Protein AF-A0A5K7S7M4-F1 (afdb_monomer)

Organism: NCBI:txid2010828

Foldseek 3Di:
DFLVVLQVCVVVLLVVVVVPDDPVLVVLSVVVVPDRSPVVDDRPDDDPDVVVSSVVSVVSSVVSVVVVVVVVPD

pLDDT: mean 92.91, std 9.52, range [42.44, 97.94]

Mean predicted aligned error: 3.75 Å

Secondary structure (DSSP, 8-state):
-BHHHHHHHHHHHHHHHHTTS-GGGHHHHHHHHTS-GGGTS-TT-B-SSHHHHHHHHHHHHHHHHHHHHHHTT-

Radius of gyration: 13.01 Å; Cα contacts (8 Å, |Δi|>4): 43; chains: 1; bounding box: 37×21×34 Å

Structure (mmCIF, N/CA/C/O backbone):
data_AF-A0A5K7S7M4-F1
#
_entry.id   AF-A0A5K7S7M4-F1
#
loop_
_atom_site.group_PDB
_atom_site.id
_atom_site.type_symbol
_atom_site.label_atom_id
_atom_site.label_alt_id
_atom_site.label_comp_id
_atom_site.label_asym_id
_atom_site.label_entity_id
_atom_site.label_seq_id
_atom_site.pdbx_PDB_ins_code
_atom_site.Cartn_x
_atom_site.Cartn_y
_atom_site.Cartn_z
_atom_site.occupancy
_atom_site.B_iso_or_equiv
_atom_site.auth_seq_id
_atom_site.auth_comp_id
_atom_site.auth_asym_id
_atom_site.auth_atom_id
_atom_site.pdbx_PDB_model_num
ATOM 1 N N . MET A 1 1 ? 10.362 6.400 -9.276 1.00 91.12 1 MET A N 1
ATOM 2 C CA . MET A 1 1 ? 10.231 4.996 -8.879 1.00 91.12 1 MET A CA 1
ATOM 3 C C . MET A 1 1 ? 9.352 4.305 -9.900 1.00 91.12 1 MET A C 1
ATOM 5 O O . MET A 1 1 ? 8.217 4.723 -10.105 1.00 91.12 1 MET A O 1
ATOM 9 N N . GLU A 1 2 ? 9.908 3.300 -10.566 1.00 95.38 2 GLU A N 1
ATOM 10 C CA . GLU A 1 2 ? 9.214 2.522 -11.596 1.00 95.38 2 GLU A CA 1
ATOM 11 C C . GLU A 1 2 ? 8.072 1.697 -11.003 1.00 95.38 2 GLU A C 1
ATOM 13 O O . GLU A 1 2 ? 8.153 1.257 -9.853 1.00 95.38 2 GLU A O 1
ATOM 18 N N . ALA A 1 3 ? 7.053 1.414 -11.817 1.00 94.50 3 ALA A N 1
ATOM 19 C CA . ALA A 1 3 ? 5.952 0.524 -11.454 1.00 94.50 3 ALA A CA 1
ATOM 20 C C . ALA A 1 3 ? 6.436 -0.838 -10.922 1.00 94.50 3 ALA A C 1
ATOM 22 O O . ALA A 1 3 ? 5.919 -1.329 -9.925 1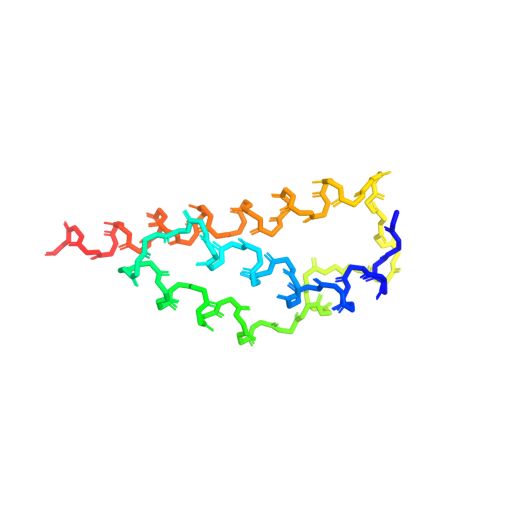.00 94.50 3 ALA A O 1
ATOM 23 N N . ILE A 1 4 ? 7.480 -1.430 -11.514 1.00 96.19 4 ILE A N 1
ATOM 24 C CA . ILE A 1 4 ? 8.001 -2.723 -11.042 1.00 96.19 4 ILE A CA 1
ATOM 25 C C . ILE A 1 4 ? 8.625 -2.644 -9.643 1.00 96.19 4 ILE A C 1
ATOM 27 O O . ILE A 1 4 ? 8.590 -3.615 -8.891 1.00 96.19 4 ILE A O 1
ATOM 31 N N . VAL A 1 5 ? 9.193 -1.492 -9.280 1.00 96.50 5 VAL A N 1
ATOM 32 C CA . VAL A 1 5 ? 9.736 -1.265 -7.936 1.00 96.50 5 VAL A CA 1
ATOM 33 C C . VAL A 1 5 ? 8.591 -1.081 -6.940 1.00 96.50 5 VAL A C 1
ATOM 35 O O . VAL A 1 5 ? 8.645 -1.659 -5.861 1.00 96.50 5 VAL A O 1
ATOM 38 N N . PHE A 1 6 ? 7.522 -0.372 -7.326 1.00 97.31 6 PHE A N 1
ATOM 39 C CA . PHE A 1 6 ? 6.296 -0.273 -6.521 1.00 97.31 6 PHE A CA 1
ATOM 40 C C . PHE A 1 6 ? 5.725 -1.653 -6.192 1.00 97.31 6 PHE A C 1
ATOM 42 O O . PHE A 1 6 ? 5.498 -1.960 -5.028 1.00 97.31 6 PHE A O 1
ATOM 49 N N . VAL A 1 7 ? 5.541 -2.489 -7.218 1.00 97.06 7 VAL A N 1
ATOM 50 C CA . VAL A 1 7 ? 4.978 -3.840 -7.092 1.00 97.06 7 VAL A CA 1
ATOM 51 C C . VAL A 1 7 ? 5.771 -4.677 -6.090 1.00 97.06 7 VAL A C 1
ATOM 53 O O . VAL A 1 7 ? 5.184 -5.319 -5.226 1.00 97.06 7 VAL A O 1
ATOM 56 N N . LYS A 1 8 ? 7.106 -4.636 -6.170 1.00 97.31 8 LYS A N 1
ATOM 57 C CA . LYS A 1 8 ? 7.985 -5.385 -5.259 1.00 97.31 8 LYS A CA 1
ATOM 58 C C . LYS A 1 8 ? 7.876 -4.922 -3.808 1.00 97.31 8 LYS A C 1
ATOM 60 O O . LYS A 1 8 ? 7.925 -5.759 -2.918 1.00 97.31 8 LYS A O 1
ATOM 65 N N . ASN A 1 9 ? 7.716 -3.620 -3.593 1.00 97.69 9 ASN A N 1
ATOM 66 C CA . ASN A 1 9 ? 7.699 -3.016 -2.261 1.00 97.69 9 ASN A CA 1
ATOM 67 C C . ASN A 1 9 ? 6.283 -2.896 -1.671 1.00 97.69 9 ASN A C 1
ATOM 69 O O . ASN A 1 9 ? 6.124 -2.410 -0.556 1.00 97.69 9 ASN A O 1
ATOM 73 N N . TYR A 1 10 ? 5.241 -3.299 -2.405 1.00 97.88 10 TYR A N 1
ATOM 74 C CA . TYR A 1 10 ? 3.850 -3.105 -1.990 1.00 97.88 10 TYR A CA 1
ATOM 75 C C . TYR A 1 10 ? 3.548 -3.717 -0.617 1.00 97.88 10 TYR A C 1
ATOM 77 O O . TYR A 1 10 ? 2.946 -3.060 0.233 1.00 97.88 10 TYR A O 1
ATOM 85 N N . MET A 1 11 ? 4.017 -4.946 -0.382 1.00 97.50 11 MET A N 1
ATOM 86 C CA . MET A 1 11 ? 3.840 -5.623 0.904 1.00 97.50 11 MET A CA 1
ATOM 87 C C . MET A 1 11 ? 4.585 -4.914 2.035 1.00 97.50 11 MET A C 1
ATOM 89 O O . MET A 1 11 ? 4.015 -4.747 3.110 1.00 97.50 11 MET A O 1
ATOM 93 N N . ASP A 1 12 ? 5.794 -4.412 1.774 1.00 97.94 12 ASP A N 1
ATOM 94 C CA . ASP A 1 12 ? 6.558 -3.649 2.764 1.00 97.94 12 ASP A CA 1
ATOM 95 C C . ASP A 1 12 ? 5.804 -2.375 3.166 1.00 97.94 12 ASP A C 1
ATOM 97 O O . ASP A 1 12 ? 5.719 -2.045 4.347 1.00 97.94 12 ASP A O 1
ATOM 101 N N . TYR A 1 13 ? 5.175 -1.690 2.204 1.00 97.75 13 TYR A N 1
ATOM 102 C CA . TYR A 1 13 ? 4.346 -0.521 2.498 1.00 97.75 13 TYR A CA 1
ATOM 103 C C . TYR A 1 1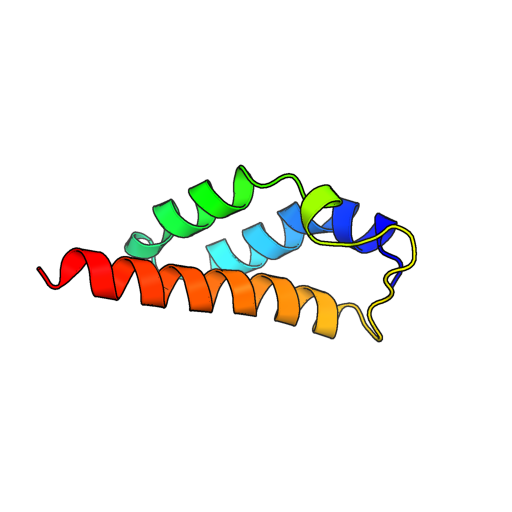3 ? 3.141 -0.876 3.370 1.00 97.75 13 TYR A C 1
ATOM 105 O O . TYR A 1 13 ? 2.842 -0.130 4.297 1.00 97.75 13 TYR A O 1
ATOM 113 N N . LEU A 1 14 ? 2.459 -1.998 3.116 1.00 97.69 14 LEU A N 1
ATOM 114 C CA . LEU A 1 14 ? 1.349 -2.457 3.962 1.00 97.69 14 LEU A CA 1
ATOM 115 C C . LEU A 1 14 ? 1.817 -2.854 5.367 1.00 97.69 14 LEU A C 1
ATOM 117 O O . LEU A 1 14 ? 1.116 -2.588 6.347 1.00 97.69 14 LEU A O 1
ATOM 121 N N . ASP A 1 15 ? 3.001 -3.448 5.483 1.00 97.25 15 ASP A N 1
ATOM 122 C CA . ASP A 1 15 ? 3.583 -3.803 6.772 1.00 97.25 15 ASP A CA 1
ATOM 123 C C . ASP A 1 15 ? 3.982 -2.554 7.571 1.00 97.25 15 ASP A C 1
ATOM 125 O O . ASP A 1 15 ? 3.710 -2.502 8.772 1.00 97.25 15 ASP A O 1
ATOM 129 N N . GLU A 1 16 ? 4.502 -1.503 6.925 1.00 96.69 16 GLU A N 1
ATOM 130 C CA . GLU A 1 16 ? 4.692 -0.188 7.556 1.00 96.69 16 GLU A CA 1
ATOM 131 C C . GLU A 1 16 ? 3.369 0.348 8.139 1.00 96.69 16 GLU A C 1
ATOM 133 O O . GLU A 1 16 ? 3.354 0.850 9.266 1.00 96.69 16 GLU A O 1
ATOM 138 N N . ILE A 1 17 ? 2.240 0.194 7.426 1.00 96.56 17 ILE A N 1
ATOM 139 C CA . ILE A 1 17 ? 0.919 0.590 7.946 1.00 96.56 17 ILE A CA 1
ATOM 140 C C . ILE A 1 17 ? 0.546 -0.219 9.185 1.00 96.56 17 ILE A C 1
ATOM 142 O O . ILE A 1 17 ? 0.136 0.362 10.191 1.00 96.56 17 ILE A O 1
ATOM 146 N N . SER A 1 18 ? 0.721 -1.542 9.139 1.00 96.56 18 SER A N 1
ATOM 147 C CA . SER A 1 18 ? 0.345 -2.442 10.239 1.00 96.56 18 SER A CA 1
ATOM 148 C C . SER A 1 18 ? 0.998 -2.076 11.577 1.00 96.56 18 SER A C 1
ATOM 150 O O . SER A 1 18 ? 0.398 -2.274 12.630 1.00 96.56 18 SER A O 1
ATOM 152 N N . GLN A 1 19 ? 2.190 -1.475 11.546 1.00 96.56 19 GLN A N 1
ATOM 153 C CA . GLN A 1 19 ? 2.941 -1.098 12.746 1.00 96.56 19 GLN A CA 1
ATOM 154 C C . GLN A 1 19 ? 2.392 0.140 13.467 1.00 96.56 19 GLN A C 1
ATOM 156 O O . GLN A 1 19 ? 2.715 0.357 14.635 1.00 96.56 19 GLN A O 1
ATOM 161 N N . VAL A 1 20 ? 1.595 0.970 12.788 1.00 96.00 20 VAL A N 1
ATOM 162 C CA . VAL A 1 20 ? 1.145 2.275 13.307 1.00 96.00 20 VAL A CA 1
ATOM 163 C C . VAL A 1 20 ? -0.374 2.409 13.402 1.00 96.00 20 VAL A C 1
ATOM 165 O O . VAL A 1 20 ? -0.872 3.413 13.918 1.00 96.00 20 VAL A O 1
ATOM 168 N N . ILE A 1 21 ? -1.127 1.426 12.908 1.00 95.12 21 ILE A N 1
ATOM 169 C CA . ILE A 1 21 ? -2.586 1.400 13.019 1.00 95.12 21 ILE A CA 1
ATOM 170 C C . ILE A 1 21 ? -3.043 0.656 14.270 1.00 95.12 21 ILE A C 1
ATOM 172 O O . ILE A 1 21 ? -2.293 -0.069 14.922 1.00 95.12 21 ILE A O 1
ATOM 176 N N . LYS A 1 22 ? -4.317 0.839 14.609 1.00 94.25 22 LYS A N 1
ATOM 177 C CA . LYS A 1 22 ? -4.935 0.107 15.707 1.00 94.25 22 LYS A CA 1
ATOM 178 C C . LYS A 1 22 ? -5.351 -1.306 15.264 1.00 94.25 22 LYS A C 1
ATOM 180 O O . LYS A 1 22 ? -5.749 -1.458 14.106 1.00 94.25 22 LYS A O 1
ATOM 185 N N . PRO A 1 23 ? -5.339 -2.311 16.163 1.00 93.81 23 PRO A N 1
ATOM 186 C CA . PRO A 1 23 ? -5.672 -3.696 15.819 1.00 93.81 23 PRO A CA 1
ATOM 187 C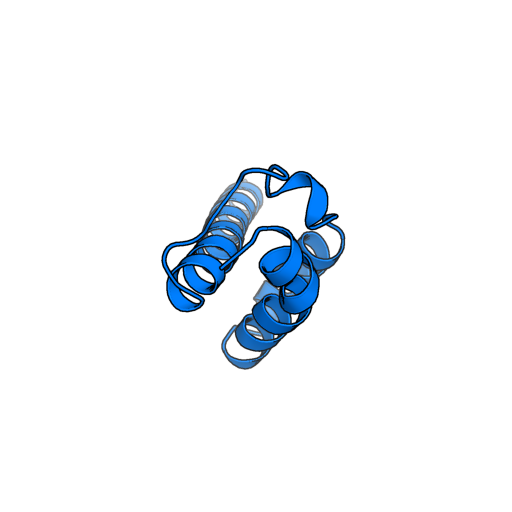 C . PRO A 1 23 ? -7.056 -3.880 15.185 1.00 93.81 23 PRO A C 1
ATOM 189 O O . PRO A 1 23 ? -7.226 -4.746 14.334 1.00 93.81 23 PRO A O 1
ATOM 192 N N . GLU A 1 24 ? -8.043 -3.057 15.547 1.00 94.31 24 GLU A N 1
ATOM 193 C CA . GLU A 1 24 ? -9.390 -3.118 14.967 1.00 94.31 24 GLU A CA 1
ATOM 194 C C . GLU A 1 24 ? -9.440 -2.801 13.463 1.00 94.31 24 GLU A C 1
ATOM 196 O O . GLU A 1 24 ? -10.411 -3.151 12.800 1.00 94.31 24 GLU A O 1
ATOM 201 N N . LEU A 1 25 ? -8.401 -2.167 12.911 1.00 95.38 25 LEU A N 1
ATOM 202 C CA . LEU A 1 25 ? -8.291 -1.864 11.482 1.00 95.38 25 LEU A CA 1
ATOM 203 C C . LEU A 1 25 ? -7.495 -2.929 10.710 1.00 95.38 25 LEU A C 1
ATOM 205 O O . LEU A 1 25 ? -7.343 -2.805 9.496 1.00 95.38 25 LEU A O 1
ATOM 209 N N . GLN A 1 26 ? -7.000 -3.974 11.382 1.00 94.94 26 GLN A N 1
ATOM 210 C CA . GLN A 1 26 ? -6.252 -5.057 10.741 1.00 94.94 26 GLN A CA 1
ATOM 211 C C . GLN A 1 26 ? -7.029 -5.759 9.612 1.00 94.94 26 GLN A C 1
ATOM 213 O O . GLN A 1 26 ? -6.428 -5.958 8.558 1.00 94.94 26 GLN A O 1
ATOM 218 N N . PRO A 1 27 ? -8.346 -6.039 9.735 1.00 95.31 27 PRO A N 1
ATOM 219 C CA . PRO A 1 27 ? -9.097 -6.675 8.650 1.00 95.31 27 PRO A CA 1
ATOM 220 C C . PRO A 1 27 ? -9.048 -5.886 7.335 1.00 95.31 27 PRO A C 1
ATOM 222 O O . PRO A 1 27 ? -9.032 -6.467 6.257 1.00 95.31 27 PRO A O 1
ATOM 225 N N . ILE A 1 28 ? -8.961 -4.555 7.413 1.00 95.81 28 ILE A N 1
ATOM 226 C CA . ILE A 1 28 ? -8.853 -3.691 6.233 1.00 95.81 28 ILE A CA 1
ATOM 227 C C . ILE A 1 28 ? -7.488 -3.851 5.559 1.00 95.81 28 ILE A C 1
ATOM 229 O O . ILE A 1 28 ? -7.403 -3.807 4.335 1.00 95.81 28 ILE A O 1
ATOM 233 N N . LEU A 1 29 ? -6.412 -4.029 6.331 1.00 95.81 29 LEU A N 1
ATOM 234 C CA . LEU A 1 29 ? -5.109 -4.354 5.751 1.00 95.81 29 LEU 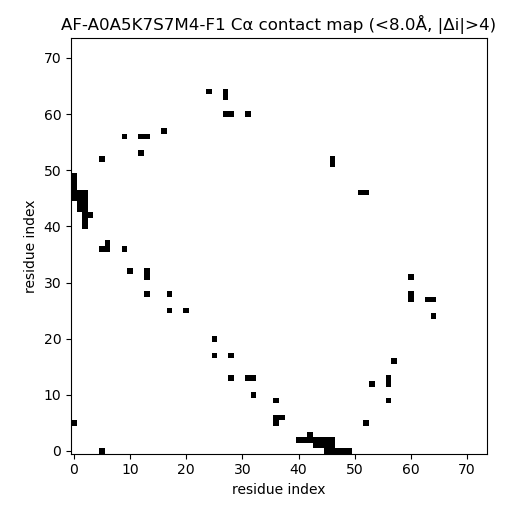A CA 1
ATOM 235 C C . LEU A 1 29 ? -5.103 -5.741 5.126 1.00 95.81 29 LEU A C 1
ATOM 237 O O . LEU A 1 29 ? -4.513 -5.900 4.064 1.00 95.81 29 LEU A O 1
ATOM 241 N N . ASP A 1 30 ? -5.756 -6.713 5.757 1.00 95.56 30 ASP A N 1
ATOM 242 C CA . ASP A 1 30 ? -5.836 -8.071 5.225 1.00 95.56 30 ASP A CA 1
ATOM 243 C C . ASP A 1 30 ? -6.538 -8.067 3.856 1.00 95.56 30 ASP A C 1
ATOM 245 O O . ASP A 1 30 ? -6.037 -8.667 2.912 1.00 95.56 30 ASP A O 1
ATOM 249 N N . GLU A 1 31 ? -7.604 -7.278 3.686 1.00 95.31 31 GLU A N 1
ATOM 250 C CA . GLU A 1 31 ? -8.233 -7.060 2.375 1.00 95.31 31 GLU A CA 1
ATOM 251 C C . GLU A 1 31 ? -7.295 -6.408 1.347 1.00 95.31 31 GLU A C 1
ATOM 253 O O . GLU A 1 31 ? -7.333 -6.758 0.169 1.00 95.31 31 GLU A O 1
ATOM 258 N N . LEU A 1 32 ? -6.457 -5.451 1.760 1.00 96.19 32 LEU A N 1
ATOM 259 C CA . LEU A 1 32 ? -5.488 -4.825 0.855 1.00 96.19 32 LEU A CA 1
ATOM 260 C C . LEU A 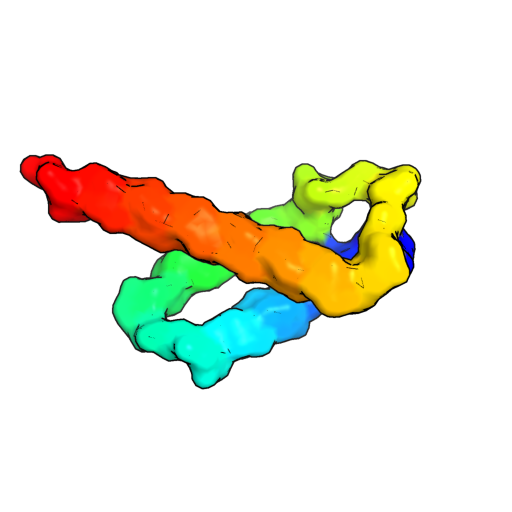1 32 ? -4.366 -5.790 0.456 1.00 96.19 32 LEU A C 1
ATOM 262 O O . LEU A 1 32 ? -3.884 -5.714 -0.670 1.00 96.19 32 LEU A O 1
ATOM 266 N N . LYS A 1 33 ? -3.973 -6.713 1.340 1.00 96.25 33 LYS A N 1
ATOM 267 C CA . LYS A 1 33 ? -2.961 -7.745 1.057 1.00 96.25 33 LYS A CA 1
ATOM 268 C C . LYS A 1 33 ? -3.412 -8.749 -0.009 1.00 96.25 33 LYS A C 1
ATOM 270 O O . LYS A 1 33 ? -2.560 -9.347 -0.657 1.00 96.25 33 LYS A O 1
ATOM 275 N N . GLU A 1 34 ? -4.720 -8.904 -0.212 1.00 96.56 34 GLU A N 1
ATOM 276 C CA . GLU A 1 34 ? -5.303 -9.756 -1.260 1.00 96.56 34 GLU A CA 1
ATOM 277 C C . GLU A 1 34 ? -5.308 -9.089 -2.652 1.00 96.56 34 GLU A C 1
ATOM 279 O O . GLU A 1 34 ? -5.613 -9.741 -3.651 1.00 96.56 34 GLU A O 1
ATOM 284 N N . ILE A 1 35 ? -4.987 -7.793 -2.750 1.00 96.00 35 ILE A N 1
ATOM 285 C CA . ILE A 1 35 ? -4.940 -7.080 -4.031 1.00 96.00 35 ILE A CA 1
ATOM 286 C C . ILE A 1 35 ? -3.624 -7.391 -4.748 1.00 96.00 35 ILE A C 1
ATOM 288 O O . ILE A 1 35 ? -2.547 -7.185 -4.188 1.00 96.00 35 ILE A O 1
ATOM 292 N N . ASP A 1 36 ? -3.700 -7.799 -6.019 1.00 95.50 36 ASP A N 1
ATOM 293 C CA . ASP A 1 36 ? -2.517 -7.884 -6.876 1.00 95.50 36 ASP A CA 1
ATOM 294 C C . ASP A 1 36 ? -1.991 -6.461 -7.164 1.00 95.50 36 ASP A C 1
ATOM 296 O O . ASP A 1 36 ? -2.677 -5.663 -7.815 1.00 95.50 36 ASP A O 1
ATOM 300 N N . PRO A 1 37 ? -0.777 -6.092 -6.712 1.00 95.19 37 PRO A N 1
ATOM 301 C CA . PRO A 1 37 ? -0.232 -4.761 -6.960 1.00 95.19 37 PRO A CA 1
ATOM 302 C C . PRO A 1 37 ? -0.023 -4.446 -8.447 1.00 95.19 37 PRO A C 1
ATOM 304 O O . PRO A 1 37 ? 0.092 -3.268 -8.795 1.00 95.19 37 PRO A O 1
ATOM 307 N N . HIS A 1 38 ? -0.003 -5.448 -9.333 1.00 95.62 38 HIS A N 1
ATOM 308 C CA . HIS A 1 38 ? -0.007 -5.226 -10.779 1.00 95.62 38 HIS A CA 1
ATOM 309 C C . HIS A 1 38 ? -1.303 -4.580 -11.286 1.00 95.62 38 HIS A C 1
ATOM 311 O O . HIS A 1 38 ? -1.259 -3.868 -12.287 1.00 95.62 38 HIS A O 1
ATOM 317 N N . ASP A 1 39 ? -2.426 -4.752 -10.586 1.00 95.81 39 ASP A N 1
ATOM 318 C CA . ASP A 1 39 ? -3.700 -4.119 -10.944 1.00 95.81 39 ASP A CA 1
ATOM 319 C C . ASP A 1 39 ? -3.770 -2.645 -10.505 1.00 95.81 39 ASP A C 1
ATOM 321 O O . ASP A 1 39 ? -4.631 -1.885 -10.960 1.00 95.81 39 ASP A O 1
ATOM 325 N N . LEU A 1 40 ? -2.853 -2.210 -9.633 1.00 95.31 40 LEU A N 1
ATOM 326 C CA . LEU A 1 40 ? -2.831 -0.854 -9.074 1.00 95.31 40 LEU A CA 1
ATOM 327 C C . LEU A 1 40 ? -2.074 0.153 -9.939 1.00 95.31 40 LEU A C 1
ATOM 329 O O . LEU A 1 40 ? -2.305 1.360 -9.829 1.00 95.31 40 LEU A O 1
ATOM 333 N N . VAL A 1 41 ? -1.158 -0.319 -10.783 1.00 95.38 41 VAL A N 1
ATOM 334 C CA . VAL A 1 41 ? -0.261 0.525 -11.576 1.00 95.38 41 VAL A CA 1
ATOM 335 C C . VAL A 1 41 ? -0.141 -0.002 -12.996 1.00 95.38 41 VAL A C 1
ATOM 337 O O . VAL A 1 41 ? -0.133 -1.202 -13.240 1.00 95.38 41 VAL A O 1
ATOM 340 N N . ARG A 1 42 ? 0.001 0.900 -13.968 1.00 94.00 42 ARG A N 1
ATOM 341 C CA . ARG A 1 42 ? 0.304 0.497 -15.346 1.00 94.00 42 ARG A CA 1
ATOM 342 C C . ARG A 1 42 ? 1.813 0.296 -15.521 1.00 94.00 42 ARG A C 1
ATOM 344 O O . ARG A 1 42 ? 2.582 0.939 -14.805 1.00 94.00 42 ARG A O 1
ATOM 351 N N . PRO A 1 43 ? 2.269 -0.508 -16.499 1.00 90.69 43 PRO A N 1
ATOM 352 C CA . PRO A 1 43 ? 3.700 -0.699 -16.757 1.00 90.69 43 PRO A CA 1
ATOM 353 C C . PRO A 1 43 ? 4.477 0.598 -17.036 1.00 90.69 43 PRO A C 1
ATOM 355 O O . PRO A 1 43 ? 5.662 0.677 -16.734 1.00 90.69 43 PRO A O 1
ATOM 358 N N . ASP A 1 44 ? 3.815 1.615 -17.592 1.00 92.44 44 ASP A N 1
ATOM 359 C CA . ASP A 1 44 ? 4.358 2.946 -17.884 1.00 92.44 44 ASP A CA 1
ATOM 360 C C . ASP A 1 44 ? 4.209 3.944 -16.720 1.00 92.44 44 ASP A C 1
ATOM 362 O O . ASP A 1 44 ? 4.618 5.100 -16.832 1.00 92.44 44 ASP A O 1
ATOM 366 N N . SER A 1 45 ? 3.632 3.517 -15.592 1.00 93.00 45 SER A N 1
ATOM 367 C CA . SER A 1 45 ? 3.464 4.369 -14.416 1.00 93.00 45 SER A CA 1
ATOM 368 C C . SER A 1 45 ? 4.795 4.628 -13.716 1.00 93.00 45 SER A C 1
ATOM 370 O O . SER A 1 45 ? 5.645 3.745 -13.563 1.00 93.00 45 SER A O 1
ATOM 372 N N . TRP A 1 46 ? 4.947 5.858 -13.234 1.00 94.00 46 TRP A N 1
ATOM 373 C CA . TRP A 1 46 ? 6.124 6.304 -12.508 1.00 94.00 46 TRP A CA 1
ATOM 374 C C . TRP A 1 46 ?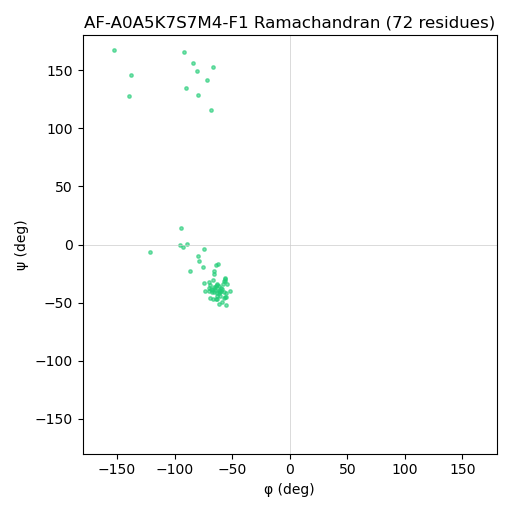 5.718 7.190 -11.336 1.00 94.00 46 TRP A C 1
ATOM 376 O O . TRP A 1 46 ? 5.023 8.187 -11.519 1.00 94.00 46 TRP A O 1
ATOM 386 N N . PHE A 1 47 ? 6.214 6.863 -10.146 1.00 94.94 47 PHE A N 1
ATOM 387 C CA . PHE A 1 47 ? 6.107 7.729 -8.973 1.00 94.94 47 PHE A CA 1
ATOM 388 C C . PHE A 1 47 ? 7.326 8.656 -8.911 1.00 94.94 47 PHE A C 1
ATOM 390 O O . PHE A 1 47 ? 8.460 8.203 -9.049 1.00 94.94 47 PHE A O 1
ATOM 397 N N . GLN A 1 48 ? 7.137 9.944 -8.658 1.00 95.62 48 GLN A N 1
ATOM 398 C CA . GLN A 1 48 ? 8.193 10.940 -8.459 1.00 95.62 48 GLN A CA 1
ATOM 399 C C . GLN A 1 48 ? 9.178 10.534 -7.355 1.00 95.62 48 GLN A C 1
ATOM 401 O O . GLN A 1 48 ? 10.373 10.802 -7.461 1.00 95.62 48 GLN A O 1
ATOM 406 N N . SER A 1 49 ? 8.700 9.855 -6.308 1.00 96.62 49 SER A N 1
ATOM 407 C CA . SER A 1 49 ? 9.524 9.367 -5.197 1.00 96.62 49 SER A CA 1
ATOM 408 C C . SER A 1 49 ? 8.917 8.130 -4.531 1.00 96.62 49 SER A C 1
ATOM 410 O O . SER A 1 49 ? 7.747 7.816 -4.735 1.00 96.62 49 SER A O 1
ATOM 412 N N . GLU A 1 50 ? 9.698 7.447 -3.694 1.00 95.62 50 GLU A N 1
ATOM 413 C CA . GLU A 1 50 ? 9.188 6.361 -2.845 1.00 95.62 50 GLU A CA 1
ATOM 414 C C . GLU A 1 50 ? 8.139 6.863 -1.838 1.00 95.62 50 GLU A C 1
ATOM 416 O O . GLU A 1 50 ? 7.151 6.186 -1.569 1.00 95.62 50 GLU A O 1
ATOM 421 N N . SER A 1 51 ? 8.295 8.091 -1.335 1.00 96.50 51 SER A N 1
ATOM 422 C CA . SER A 1 51 ? 7.315 8.720 -0.444 1.00 96.50 51 SER A CA 1
ATOM 423 C C . SER A 1 51 ? 5.948 8.904 -1.106 1.00 96.50 51 SER A C 1
ATOM 425 O O . SER A 1 51 ? 4.923 8.758 -0.445 1.00 96.50 51 SER A O 1
ATOM 427 N N . GLU A 1 52 ? 5.912 9.200 -2.408 1.00 97.25 52 GLU A N 1
ATOM 428 C CA . GLU A 1 52 ? 4.652 9.290 -3.153 1.00 97.25 52 GLU A CA 1
ATOM 429 C C . GLU A 1 52 ? 3.972 7.921 -3.268 1.00 97.25 52 GLU A C 1
ATOM 431 O O . GLU A 1 52 ? 2.765 7.817 -3.069 1.00 97.25 52 GLU A O 1
ATOM 436 N N . ALA A 1 53 ? 4.745 6.861 -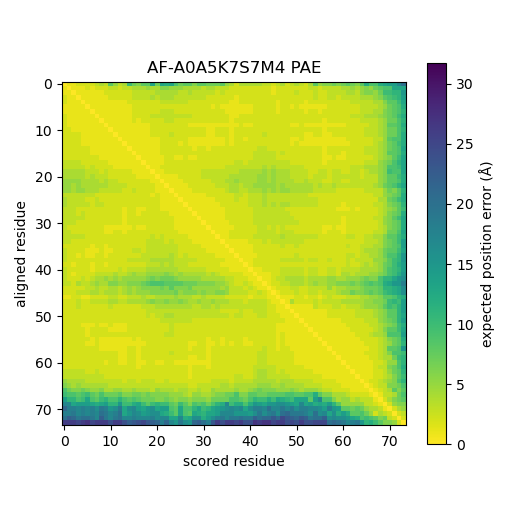3.508 1.00 97.00 53 ALA A N 1
ATOM 437 C CA . ALA A 1 53 ? 4.231 5.496 -3.528 1.00 97.00 53 ALA A CA 1
ATOM 438 C C . ALA A 1 53 ? 3.676 5.044 -2.172 1.00 97.00 53 ALA A C 1
ATOM 440 O O . ALA A 1 53 ? 2.569 4.508 -2.116 1.00 97.00 53 ALA A O 1
ATOM 441 N N . ARG A 1 54 ? 4.381 5.332 -1.071 1.00 97.00 54 ARG A N 1
ATOM 442 C CA . ARG A 1 54 ? 3.847 5.124 0.286 1.00 97.00 54 ARG A CA 1
ATOM 443 C C . ARG A 1 54 ? 2.536 5.882 0.486 1.00 97.00 54 ARG A C 1
ATOM 445 O O . ARG A 1 54 ? 1.555 5.319 0.964 1.00 97.00 54 ARG A O 1
ATOM 452 N N . GLY A 1 55 ? 2.501 7.151 0.075 1.00 97.12 55 GLY A N 1
ATOM 453 C CA . GLY A 1 55 ? 1.305 7.990 0.146 1.00 97.12 55 GLY A CA 1
ATOM 454 C C . GLY A 1 55 ? 0.128 7.426 -0.653 1.00 97.12 55 GLY A C 1
ATOM 455 O O . GLY A 1 55 ? -1.011 7.484 -0.189 1.00 97.12 55 GLY A O 1
ATOM 456 N N . PHE A 1 56 ? 0.394 6.825 -1.813 1.00 97.00 56 PHE A N 1
ATOM 457 C CA . PHE A 1 56 ? -0.614 6.141 -2.615 1.00 97.00 56 PHE A CA 1
ATOM 458 C C . PHE A 1 56 ? -1.237 4.959 -1.855 1.00 97.00 56 PHE A C 1
ATOM 460 O O . PHE A 1 56 ? -2.459 4.932 -1.690 1.00 97.00 56 PHE A O 1
ATOM 467 N N . VAL A 1 57 ? -0.426 4.051 -1.299 1.00 97.19 57 VAL A N 1
ATOM 468 C CA . VAL A 1 57 ? -0.922 2.914 -0.495 1.00 97.19 57 VAL A CA 1
ATOM 469 C C . VAL A 1 57 ? -1.675 3.401 0.747 1.00 97.19 57 VAL A C 1
ATOM 471 O O . VAL A 1 57 ? -2.772 2.924 1.045 1.00 97.19 57 VAL A O 1
ATOM 474 N N . TRP A 1 58 ? -1.158 4.431 1.422 1.00 97.62 58 TRP A N 1
ATOM 475 C CA . TRP A 1 58 ? -1.831 5.045 2.568 1.00 97.62 58 TRP A CA 1
ATOM 476 C C . TRP A 1 58 ? -3.207 5.610 2.202 1.00 97.62 58 TRP A C 1
ATOM 478 O O . TRP A 1 58 ? -4.179 5.461 2.945 1.00 97.62 58 TRP A O 1
ATOM 488 N N . SER A 1 59 ? -3.319 6.239 1.030 1.00 96.69 59 SER A N 1
ATOM 489 C CA . SER A 1 59 ? -4.587 6.782 0.548 1.00 96.69 59 SER A CA 1
ATOM 490 C C . SER A 1 59 ? -5.627 5.686 0.294 1.00 96.69 59 SER A C 1
ATOM 492 O O . SER A 1 59 ? -6.803 5.888 0.608 1.00 96.69 59 SER A O 1
ATOM 494 N N . MET A 1 60 ? -5.202 4.511 -0.191 1.00 96.19 60 MET A N 1
ATOM 495 C CA . MET A 1 60 ? -6.075 3.349 -0.369 1.00 96.19 60 MET A CA 1
ATOM 496 C C . MET A 1 60 ? -6.606 2.849 0.975 1.00 96.19 60 MET A C 1
ATOM 498 O O . MET A 1 60 ? -7.816 2.687 1.133 1.00 96.19 60 MET A O 1
ATOM 502 N N . PHE A 1 61 ? -5.727 2.702 1.968 1.00 96.50 61 PHE A N 1
ATOM 503 C CA . PHE A 1 61 ? -6.113 2.322 3.326 1.00 96.50 61 PHE A CA 1
ATOM 504 C C . PHE A 1 61 ? -7.101 3.318 3.954 1.00 96.50 61 PHE A C 1
ATOM 506 O O . PHE A 1 61 ? -8.177 2.940 4.422 1.00 96.50 61 PHE A O 1
ATOM 513 N N . VAL A 1 62 ? -6.809 4.621 3.896 1.00 95.56 62 VAL A N 1
ATOM 514 C CA . VAL A 1 62 ? -7.705 5.665 4.428 1.00 95.56 62 VAL A CA 1
ATOM 515 C C . VAL A 1 62 ? -9.050 5.695 3.693 1.00 95.56 62 VAL A C 1
ATOM 517 O O . VAL A 1 62 ? -10.086 5.992 4.289 1.00 95.56 62 VAL A O 1
ATOM 520 N N . LYS A 1 63 ? -9.075 5.401 2.392 1.00 95.19 63 LYS A N 1
ATOM 521 C CA . LYS A 1 63 ? -10.331 5.296 1.647 1.00 95.19 63 LYS A CA 1
ATOM 522 C C . LYS A 1 63 ? -11.155 4.102 2.134 1.00 95.19 63 LYS A C 1
ATOM 524 O O . LYS A 1 63 ? -12.337 4.275 2.425 1.00 95.19 63 LYS A O 1
ATOM 529 N N . ARG A 1 64 ? -10.526 2.937 2.293 1.00 93.44 64 ARG A N 1
ATOM 530 C CA . ARG A 1 64 ? -11.199 1.705 2.716 1.00 93.44 64 ARG A CA 1
A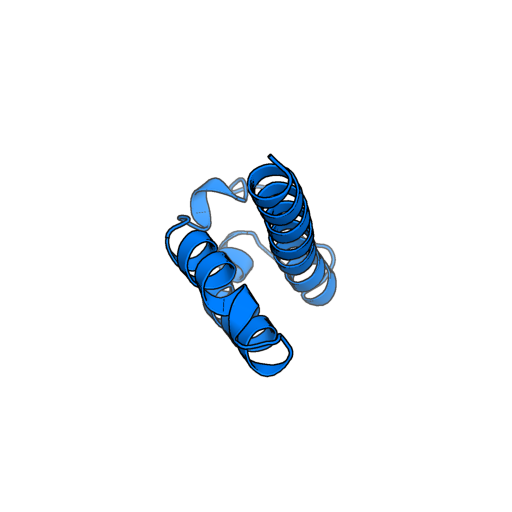TOM 531 C C . ARG A 1 64 ? -11.740 1.794 4.145 1.00 93.44 64 ARG A C 1
ATOM 533 O O . ARG A 1 64 ? -12.891 1.448 4.378 1.00 93.44 64 ARG A O 1
ATOM 540 N N . THR A 1 65 ? -10.985 2.388 5.070 1.00 93.06 65 THR A N 1
ATOM 541 C CA . THR A 1 65 ? -11.456 2.667 6.447 1.00 93.06 65 TH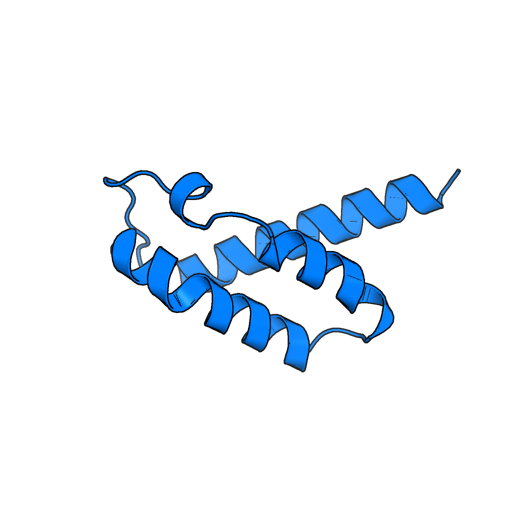R A CA 1
ATOM 542 C C . THR A 1 65 ? -12.698 3.557 6.492 1.00 93.06 65 THR A C 1
ATOM 544 O O . THR A 1 65 ? -13.609 3.321 7.287 1.00 93.06 65 THR A O 1
ATOM 547 N N . LYS A 1 66 ? -12.788 4.564 5.614 1.00 91.81 66 LYS A N 1
ATOM 548 C CA . LYS A 1 66 ? -13.982 5.416 5.501 1.00 91.81 66 LYS A CA 1
ATOM 549 C C . LYS A 1 66 ? -15.182 4.676 4.919 1.00 91.81 66 LYS A C 1
ATOM 551 O O . LYS A 1 66 ? -16.311 5.000 5.276 1.00 91.81 66 LYS A O 1
ATOM 556 N N . GLU A 1 67 ? -14.958 3.750 3.994 1.00 90.94 67 GLU A N 1
ATOM 557 C CA . GLU A 1 67 ? -16.018 2.917 3.423 1.00 90.94 67 GLU A CA 1
ATOM 558 C C . GLU A 1 67 ? -16.556 1.931 4.461 1.00 90.94 67 GLU A C 1
ATOM 560 O O . GLU A 1 67 ? -17.767 1.868 4.652 1.00 90.94 67 GLU A O 1
ATOM 565 N N . ASP A 1 68 ? -15.671 1.262 5.199 1.00 85.50 68 ASP A N 1
ATOM 566 C CA . ASP A 1 68 ? -16.045 0.344 6.277 1.00 85.50 68 ASP A CA 1
ATOM 567 C C . ASP A 1 68 ? -16.842 1.053 7.387 1.00 85.50 68 ASP A C 1
ATOM 569 O O . ASP A 1 68 ? -17.930 0.618 7.766 1.00 85.50 68 ASP A O 1
ATOM 573 N N . SER A 1 69 ? -16.399 2.250 7.795 1.00 78.56 69 SER A N 1
ATOM 574 C CA . SER A 1 69 ? -17.119 3.078 8.778 1.00 78.56 69 SER A CA 1
ATOM 575 C C . SER A 1 69 ? -18.550 3.424 8.340 1.00 78.56 69 SER A C 1
ATOM 577 O O . SER A 1 69 ? -19.449 3.535 9.172 1.00 78.56 69 SER A O 1
ATOM 579 N N . LYS A 1 70 ? -18.786 3.608 7.032 1.00 74.12 70 LYS A N 1
ATOM 580 C CA . LYS A 1 70 ? -20.131 3.872 6.494 1.00 74.12 70 LYS A CA 1
ATOM 581 C C . LYS A 1 70 ? -21.004 2.622 6.489 1.00 74.12 70 LYS A C 1
ATOM 583 O O . LYS A 1 70 ? -22.209 2.754 6.668 1.00 74.12 70 LYS A O 1
ATOM 588 N N . ILE A 1 71 ? -20.420 1.443 6.281 1.00 66.31 71 ILE A N 1
ATOM 589 C CA . ILE A 1 71 ? -21.143 0.165 6.278 1.00 66.31 71 ILE A CA 1
ATOM 590 C C . ILE A 1 71 ? -21.608 -0.186 7.696 1.00 66.31 71 ILE A C 1
ATOM 592 O O . ILE A 1 71 ? -22.746 -0.603 7.868 1.00 66.31 71 ILE A O 1
ATOM 596 N N . GLN A 1 72 ? -20.783 0.067 8.715 1.00 61.28 72 GLN A N 1
ATOM 597 C CA . GLN A 1 72 ? -21.129 -0.194 10.120 1.00 61.28 72 GLN A CA 1
ATOM 598 C C . GLN A 1 72 ? -22.134 0.808 10.731 1.00 61.28 72 GLN A C 1
ATOM 600 O O . GLN A 1 72 ? -22.525 0.661 11.885 1.00 61.28 72 GLN A O 1
ATOM 605 N N . SER A 1 73 ? -22.541 1.844 9.987 1.00 58.97 73 SER A N 1
ATOM 606 C CA . SER A 1 73 ? -23.454 2.901 10.457 1.00 58.97 73 SER A CA 1
ATOM 607 C C . SER A 1 73 ? -24.939 2.652 10.116 1.00 58.97 73 SER A C 1
ATOM 609 O O . SER A 1 73 ? -25.739 3.585 10.208 1.00 58.97 73 SER A O 1
ATOM 611 N N . PHE A 1 74 ? -25.308 1.432 9.711 1.00 42.44 74 PHE A N 1
ATOM 612 C CA . PHE A 1 74 ? -26.678 1.000 9.387 1.00 42.44 74 PHE A CA 1
ATOM 613 C C . PHE A 1 74 ? -27.124 -0.150 10.291 1.00 42.44 74 PHE A C 1
ATOM 615 O O . PHE A 1 74 ? -28.346 -0.226 10.554 1.00 42.44 74 PHE A O 1
#

Sequence (74 aa):
MEAIVFVKNYMDYLDEISQVIKPELQPILDELKEIDPHDLVRPDSWFQSESEARGFVWSMFVKRTKEDSKIQSF

Solvent-accessible surface area (backbone atoms only — not comparable to full-atom values): 4409 Å² total; per-residue (Å²): 72,51,34,72,57,49,47,72,44,46,63,58,50,53,52,60,48,62,76,75,56,60,78,89,54,45,67,62,51,55,59,55,69,72,51,64,54,69,80,76,47,51,89,85,38,68,36,95,36,69,68,53,49,48,48,51,57,50,49,52,51,56,50,50,56,56,51,52,57,58,64,76,71,115